Protein AF-A0A3L7A752-F1 (afdb_monomer_lite)

Secondary structure (DSSP, 8-state):
----------------------------------PPPPS-HHHHHHHHHHHHHTTTTS-HHHHHHHHHHHHHHHHHHHSTT--B-HHHHHHHHHHHHS-S-TT--HHHHHHHHHHHHHHHHHHHHHHHHHHHHSHHHHHHHHHHHHH--TTSPP-B-

Radius of gyration: 27.08 Å; chains: 1; bounding box: 74×34×74 Å

pLDDT: mean 82.81, std 18.35, range [45.91, 98.69]

Foldseek 3Di:
DDDDDDDDDDDDDDDDDDDDDDDDDPPPPPPPPPPLDPDCPPLVVLVVVLCVVCVPLDDPVLLVLLLLLLLLVLCPVQPPPKDFPCVVSVVSLVVSLPDPDPPDDPVRSVVSSVVSVVSSVSSNVSSNVVCVSPVVVSNVVVVVCVVPVDPHDDGID

Sequence (157 aa):
MTMLKPLRGALLALALSAAACAPALAQSAAPQSGAALPDDDRMDNAWNDLLESENGLLPGPQYTALNNLAYQAAIVRVCDGYTLDTETFGKGIAGVLTSPDKDFNEKQEKEFGAAVLVAFGARYGLFLAEGNGDKKDFCDAAAKFKATPGDVPLFLK

Structure (mmCIF, N/CA/C/O backbone):
data_AF-A0A3L7A752-F1
#
_entry.id   AF-A0A3L7A752-F1
#
loop_
_atom_site.group_PDB
_atom_site.id
_atom_site.type_symbol
_atom_site.label_atom_id
_atom_site.label_alt_id
_atom_site.label_comp_id
_atom_site.label_asym_id
_atom_site.label_entity_id
_atom_site.label_seq_id
_atom_site.pdbx_PDB_ins_code
_atom_site.Cartn_x
_atom_site.Cartn_y
_atom_site.Cartn_z
_atom_site.occupancy
_atom_site.B_iso_or_equiv
_atom_site.auth_seq_id
_atom_site.auth_comp_id
_atom_site.auth_asym_id
_atom_site.auth_atom_id
_atom_site.pdbx_PDB_model_num
ATOM 1 N N . MET A 1 1 ? -57.980 0.180 -22.536 1.00 50.03 1 MET A N 1
ATOM 2 C CA . MET A 1 1 ? -58.341 -0.426 -23.836 1.00 50.03 1 MET A CA 1
ATOM 3 C C . MET A 1 1 ? -58.635 0.680 -24.843 1.00 50.03 1 MET A C 1
ATOM 5 O O . MET A 1 1 ? -59.762 1.141 -24.845 1.00 50.03 1 MET A O 1
ATOM 9 N N . THR A 1 2 ? -57.671 1.070 -25.691 1.00 46.97 2 THR A N 1
ATOM 10 C CA . THR A 1 2 ? -57.959 1.606 -27.039 1.00 46.97 2 THR A CA 1
ATOM 11 C C . THR A 1 2 ? -56.726 1.476 -27.947 1.00 46.97 2 THR A C 1
ATOM 13 O O . THR A 1 2 ? -55.734 2.167 -27.775 1.00 46.97 2 THR A O 1
ATOM 16 N N . MET A 1 3 ? -56.823 0.495 -28.848 1.00 48.34 3 MET A N 1
ATOM 17 C CA . MET A 1 3 ? -56.294 0.353 -30.216 1.00 48.34 3 MET A CA 1
ATOM 18 C C . MET A 1 3 ? -54.887 0.851 -30.617 1.00 48.34 3 MET A C 1
ATOM 20 O O . MET A 1 3 ? -54.640 2.040 -30.785 1.00 48.34 3 MET A O 1
ATOM 24 N N . LEU A 1 4 ? -54.043 -0.122 -30.996 1.00 54.00 4 LEU A N 1
ATOM 25 C CA . LEU A 1 4 ? -53.018 0.012 -32.040 1.00 54.00 4 LEU A CA 1
ATOM 26 C C . LEU A 1 4 ? -53.663 0.190 -33.430 1.00 54.00 4 LEU A C 1
ATOM 28 O O . LEU A 1 4 ? -54.595 -0.544 -33.764 1.00 54.00 4 LEU A O 1
ATOM 32 N N . LYS A 1 5 ? -53.034 0.986 -34.309 1.00 55.34 5 LYS A N 1
ATOM 33 C CA . LYS A 1 5 ? -52.767 0.553 -35.695 1.00 55.34 5 LYS A CA 1
ATOM 34 C C . LYS A 1 5 ? -51.538 1.248 -36.321 1.00 55.34 5 LYS A C 1
ATOM 36 O O . LYS A 1 5 ? -51.179 2.339 -35.895 1.00 55.34 5 LYS A O 1
ATOM 41 N N . PRO A 1 6 ? -50.892 0.586 -37.304 1.00 55.12 6 PRO A N 1
ATOM 42 C CA . PRO A 1 6 ? -49.519 0.818 -37.739 1.00 55.12 6 PRO A CA 1
ATOM 43 C C . PRO A 1 6 ? -49.437 1.691 -38.999 1.00 55.12 6 PRO A C 1
ATOM 45 O O . PRO A 1 6 ? -50.344 1.651 -39.831 1.00 55.12 6 PRO A O 1
ATOM 48 N N . LEU A 1 7 ? -48.300 2.362 -39.216 1.00 56.06 7 LEU A N 1
ATOM 49 C CA . LEU A 1 7 ? -47.880 2.725 -40.570 1.00 56.06 7 LEU A CA 1
ATOM 50 C C . LEU A 1 7 ? -46.865 1.709 -41.090 1.00 56.06 7 LEU A C 1
ATOM 52 O O . LEU A 1 7 ? -45.733 1.596 -40.630 1.00 56.06 7 LEU A O 1
ATOM 56 N N . ARG A 1 8 ? -47.362 0.937 -42.053 1.00 51.81 8 ARG A N 1
ATOM 57 C CA . ARG A 1 8 ? -46.622 0.082 -42.967 1.00 51.81 8 ARG A CA 1
ATOM 58 C C . ARG A 1 8 ? -46.079 0.930 -44.114 1.00 51.81 8 ARG A C 1
ATOM 60 O O . ARG A 1 8 ? -46.820 1.735 -44.667 1.00 51.81 8 ARG A O 1
ATOM 67 N N . GLY A 1 9 ? -44.879 0.574 -44.557 1.00 45.91 9 GLY A N 1
ATOM 68 C CA . GLY A 1 9 ? -44.410 0.800 -45.921 1.00 45.91 9 GLY A CA 1
ATOM 69 C C . GLY A 1 9 ? -43.550 2.056 -46.093 1.00 45.91 9 GLY A C 1
ATOM 70 O O . GLY A 1 9 ? -43.849 3.093 -45.528 1.00 45.91 9 GLY A O 1
ATOM 71 N N . ALA A 1 10 ? -42.484 2.040 -46.882 1.00 53.50 10 ALA A N 1
ATOM 72 C CA . ALA A 1 10 ? -41.972 0.977 -47.728 1.00 53.50 10 ALA A CA 1
ATOM 73 C C . ALA A 1 10 ? -40.600 1.401 -48.294 1.00 53.50 10 ALA A C 1
ATOM 75 O O . ALA A 1 10 ? -40.346 2.590 -48.438 1.00 53.50 10 ALA A O 1
ATOM 76 N N . LEU A 1 11 ? -39.823 0.392 -48.707 1.00 47.28 11 LEU A N 1
ATOM 77 C CA . LEU A 1 11 ? -38.870 0.394 -49.832 1.00 47.28 11 LEU A CA 1
ATOM 78 C C . LEU A 1 11 ? -37.556 1.184 -49.634 1.00 47.28 11 LEU A C 1
ATOM 80 O O . LEU A 1 11 ? -37.528 2.402 -49.576 1.00 47.28 11 LEU A O 1
ATOM 84 N N . LEU A 1 12 ? -36.441 0.484 -49.405 1.00 49.72 12 LEU A N 1
ATOM 85 C CA . LEU A 1 12 ? -35.557 -0.098 -50.437 1.00 49.72 12 LEU A CA 1
ATOM 86 C C . LEU A 1 12 ? -34.783 0.960 -51.237 1.00 49.72 12 LEU A C 1
ATOM 88 O O . LEU A 1 12 ? -35.279 1.499 -52.219 1.00 49.72 12 LEU A O 1
ATOM 92 N N . ALA A 1 13 ? -33.507 1.115 -50.890 1.00 49.72 13 ALA A N 1
ATOM 93 C CA . ALA A 1 13 ? -32.463 1.392 -51.866 1.00 49.72 13 ALA A CA 1
ATOM 94 C C . ALA A 1 13 ? -31.199 0.624 -51.457 1.00 49.72 13 ALA A C 1
ATOM 96 O O . ALA A 1 13 ? -30.473 1.013 -50.544 1.00 49.72 13 ALA A O 1
ATOM 97 N N . LEU A 1 14 ? -30.984 -0.511 -52.128 1.00 52.72 14 LEU A N 1
ATOM 98 C CA . LEU A 1 14 ? -29.667 -1.116 -52.268 1.00 52.72 14 LEU A CA 1
ATOM 99 C C . LEU A 1 14 ? -28.751 -0.107 -52.970 1.00 52.72 14 LEU A C 1
ATOM 101 O O . LEU A 1 14 ? -29.081 0.359 -54.058 1.00 52.72 14 LEU A O 1
ATOM 105 N N . ALA A 1 15 ? -27.564 0.119 -52.421 1.00 54.69 15 ALA A N 1
ATOM 106 C CA . ALA A 1 15 ? -26.402 0.493 -53.215 1.00 54.69 15 ALA A CA 1
ATOM 107 C C . ALA A 1 15 ? -25.254 -0.443 -52.830 1.00 54.69 15 ALA A C 1
ATOM 109 O O . ALA A 1 15 ? -24.496 -0.204 -51.893 1.00 54.69 15 ALA A O 1
ATOM 110 N N . LEU A 1 16 ? -25.203 -1.568 -53.545 1.00 54.47 16 LEU A N 1
ATOM 111 C CA . LEU A 1 16 ? -24.019 -2.402 -53.687 1.00 54.47 16 LEU A CA 1
ATOM 112 C C . LEU A 1 16 ? -22.990 -1.584 -54.482 1.00 54.47 16 LEU A C 1
ATOM 114 O O . LEU A 1 16 ? -23.188 -1.359 -55.673 1.00 54.47 16 LEU A O 1
ATOM 118 N N . SER A 1 17 ? -21.893 -1.184 -53.846 1.00 58.09 17 SER A N 1
ATOM 119 C CA . SER A 1 17 ? -20.690 -0.742 -54.555 1.00 58.09 17 SER A CA 1
ATOM 120 C C . SER A 1 17 ? -19.577 -1.727 -54.242 1.00 58.09 17 SER A C 1
ATOM 122 O O . SER A 1 17 ? -18.862 -1.607 -53.250 1.00 58.09 17 SER A O 1
ATOM 124 N N . ALA A 1 18 ? -19.500 -2.755 -55.082 1.00 53.59 18 ALA A N 1
ATOM 125 C CA . ALA A 1 18 ? -18.374 -3.663 -55.154 1.00 53.59 18 ALA A CA 1
ATOM 126 C C . ALA A 1 18 ? -17.295 -3.094 -56.089 1.00 53.59 18 ALA A C 1
ATOM 128 O O . ALA A 1 18 ? -17.609 -2.446 -57.084 1.00 53.59 18 ALA A O 1
ATOM 129 N N . ALA A 1 19 ? -16.056 -3.481 -55.781 1.00 51.59 19 ALA A N 1
ATOM 130 C CA . ALA A 1 19 ? -14.852 -3.457 -56.611 1.00 51.59 19 ALA A CA 1
ATOM 131 C C . ALA A 1 19 ? -14.014 -2.165 -56.633 1.00 51.59 19 ALA A C 1
ATOM 133 O O . ALA A 1 19 ? -14.234 -1.262 -57.430 1.00 51.59 19 ALA A O 1
ATOM 134 N N . ALA A 1 20 ? -12.916 -2.199 -55.872 1.00 51.22 20 ALA A N 1
ATOM 135 C CA . ALA A 1 20 ? -11.584 -2.082 -56.468 1.00 51.22 20 ALA A CA 1
ATOM 136 C C . ALA A 1 20 ? -10.541 -2.748 -55.554 1.00 51.22 20 ALA A C 1
ATOM 138 O O . ALA A 1 20 ? -10.153 -2.212 -54.519 1.00 51.22 20 ALA A O 1
ATOM 139 N N . CYS A 1 21 ? -10.097 -3.944 -55.944 1.00 52.75 21 CYS A N 1
ATOM 140 C CA . CYS A 1 21 ? -8.856 -4.532 -55.458 1.00 52.75 21 CYS A CA 1
ATOM 141 C C . CYS A 1 21 ? -7.676 -3.678 -55.940 1.00 52.75 21 CYS A C 1
ATOM 143 O O . CYS A 1 21 ? -7.456 -3.568 -57.144 1.00 52.75 21 CYS A O 1
ATOM 145 N N . ALA A 1 22 ? -6.885 -3.150 -55.009 1.00 54.47 22 ALA A N 1
ATOM 146 C CA . ALA A 1 22 ? -5.514 -2.722 -55.257 1.00 54.47 22 ALA A CA 1
ATOM 147 C C . ALA A 1 22 ? -4.611 -3.334 -54.165 1.00 54.47 22 ALA A C 1
ATOM 149 O O . ALA A 1 22 ? -4.838 -3.068 -52.983 1.00 54.47 22 ALA A O 1
ATOM 150 N N . PRO A 1 23 ? -3.628 -4.183 -54.520 1.00 63.22 23 PRO A N 1
ATOM 151 C CA . PRO A 1 23 ? -2.671 -4.750 -53.581 1.00 63.22 23 PRO A CA 1
ATOM 152 C C . PRO A 1 23 ? -1.405 -3.884 -53.544 1.00 63.22 23 PRO A C 1
ATOM 154 O O . PRO A 1 23 ? -0.638 -3.886 -54.497 1.00 63.22 23 PRO A O 1
ATOM 157 N N . ALA A 1 24 ? -1.207 -3.127 -52.467 1.00 52.66 24 ALA A N 1
ATOM 158 C CA . ALA A 1 24 ? 0.056 -2.532 -51.996 1.00 52.66 24 ALA A CA 1
ATOM 159 C C . ALA A 1 24 ? -0.356 -1.510 -50.925 1.00 52.66 24 ALA A C 1
ATOM 161 O O . ALA A 1 24 ? -1.109 -0.593 -51.211 1.00 52.66 24 ALA A O 1
ATOM 162 N N . LEU A 1 25 ? 0.026 -1.615 -49.662 1.00 49.78 25 LEU A N 1
ATOM 163 C CA . LEU A 1 25 ? 1.359 -1.883 -49.161 1.00 49.78 25 LEU A CA 1
ATOM 164 C C . LEU A 1 25 ? 1.240 -2.805 -47.950 1.00 49.78 25 LEU A C 1
ATOM 166 O O . LEU A 1 25 ? 0.491 -2.523 -47.016 1.00 49.78 25 LEU A O 1
ATOM 170 N N . ALA A 1 26 ? 2.021 -3.882 -47.948 1.00 53.34 26 ALA A N 1
ATOM 171 C CA . ALA A 1 26 ? 2.422 -4.523 -46.712 1.00 53.34 26 ALA A CA 1
ATOM 172 C C . ALA A 1 26 ? 3.228 -3.488 -45.916 1.00 53.34 26 ALA A C 1
ATOM 174 O O . ALA A 1 26 ? 4.446 -3.390 -46.047 1.00 53.34 26 ALA A O 1
ATOM 175 N N . GLN A 1 27 ? 2.534 -2.668 -45.128 1.00 52.12 27 GLN A N 1
ATOM 176 C CA . GLN A 1 27 ? 3.131 -2.026 -43.974 1.00 52.12 27 GLN A CA 1
ATOM 177 C C . GLN A 1 27 ? 3.472 -3.169 -43.035 1.00 52.12 27 GLN A C 1
ATOM 179 O O . GLN A 1 27 ? 2.653 -3.641 -42.252 1.00 52.12 27 GLN A O 1
ATOM 184 N N . SER A 1 28 ? 4.695 -3.669 -43.193 1.00 49.66 28 SER A N 1
ATOM 185 C CA . SER A 1 28 ? 5.430 -4.289 -42.114 1.00 49.66 28 SER A CA 1
ATOM 186 C C . SER A 1 28 ? 5.276 -3.362 -40.915 1.00 49.66 28 SER A C 1
ATOM 188 O O . SER A 1 28 ? 5.954 -2.336 -40.827 1.00 49.66 28 SER A O 1
ATOM 190 N N . ALA A 1 29 ? 4.338 -3.692 -40.029 1.00 52.56 29 ALA A N 1
ATOM 191 C CA . ALA A 1 29 ? 4.382 -3.272 -38.648 1.00 52.56 29 ALA A CA 1
ATOM 192 C C . ALA A 1 29 ? 5.675 -3.878 -38.106 1.00 52.56 29 ALA A C 1
ATOM 194 O O . ALA A 1 29 ? 5.696 -4.989 -37.579 1.00 52.56 29 ALA A O 1
ATOM 195 N N . ALA A 1 30 ? 6.787 -3.189 -38.366 1.00 53.25 30 ALA A N 1
ATOM 196 C CA . ALA A 1 30 ? 8.005 -3.413 -37.632 1.00 53.25 30 ALA A CA 1
ATOM 197 C C . ALA A 1 30 ? 7.585 -3.339 -36.162 1.00 53.25 30 ALA A C 1
ATOM 199 O O . ALA A 1 30 ? 6.862 -2.397 -35.807 1.00 53.25 30 ALA A O 1
ATOM 200 N N . PRO A 1 31 ? 7.948 -4.324 -35.324 1.00 50.22 31 PRO A N 1
ATOM 201 C CA . PRO A 1 31 ? 7.781 -4.148 -33.898 1.00 50.22 31 PRO A CA 1
ATOM 202 C C . PRO A 1 31 ? 8.468 -2.824 -33.593 1.00 50.22 31 PRO A C 1
ATOM 204 O O . PRO A 1 31 ? 9.652 -2.662 -33.896 1.00 50.22 31 PRO A O 1
ATOM 207 N N . GLN A 1 32 ? 7.701 -1.842 -33.113 1.00 54.31 32 GLN A N 1
ATOM 208 C CA . GLN A 1 32 ? 8.290 -0.679 -32.484 1.00 54.31 32 GLN A CA 1
ATOM 209 C C . GLN A 1 32 ? 9.114 -1.282 -31.361 1.00 54.31 32 GLN A C 1
ATOM 211 O O . GLN A 1 32 ? 8.563 -1.743 -30.364 1.00 54.31 32 GLN A O 1
ATOM 216 N N . SER A 1 33 ? 10.418 -1.415 -31.603 1.00 47.16 33 SER A N 1
ATOM 217 C CA . SER A 1 33 ? 11.390 -1.714 -30.578 1.00 47.16 33 SER A CA 1
ATOM 218 C C . SER A 1 33 ? 11.086 -0.692 -29.507 1.00 47.16 33 SER A C 1
ATOM 220 O O . SER A 1 33 ? 11.274 0.502 -29.754 1.00 47.16 33 SER A O 1
ATOM 222 N N . GLY A 1 34 ? 10.486 -1.150 -28.407 1.00 46.44 34 GLY A N 1
ATOM 223 C CA . GLY A 1 34 ? 10.282 -0.341 -27.227 1.00 46.44 34 GLY A CA 1
ATOM 224 C C . GLY A 1 34 ? 11.663 0.147 -26.866 1.00 46.44 34 GLY A C 1
ATOM 225 O O . GLY A 1 34 ? 12.463 -0.614 -26.327 1.00 46.44 34 GLY A O 1
ATOM 226 N N . ALA A 1 35 ? 11.983 1.368 -27.296 1.00 52.00 35 ALA A N 1
ATOM 227 C CA . ALA A 1 35 ? 13.124 2.074 -26.780 1.00 52.00 35 ALA A CA 1
ATOM 228 C C . ALA A 1 35 ? 12.920 1.988 -25.276 1.00 52.00 35 ALA A C 1
ATOM 230 O O . ALA A 1 35 ? 11.856 2.388 -24.793 1.00 52.00 35 ALA A O 1
ATOM 231 N N . ALA A 1 36 ? 13.864 1.345 -24.585 1.00 51.31 36 ALA A N 1
ATOM 232 C CA . ALA A 1 36 ? 13.893 1.388 -23.139 1.00 51.31 36 ALA A CA 1
ATOM 233 C C . ALA A 1 36 ? 13.697 2.860 -22.787 1.00 51.31 36 ALA A C 1
ATOM 235 O O . ALA A 1 36 ? 14.449 3.714 -23.274 1.00 51.31 36 ALA A O 1
ATOM 236 N N . LEU A 1 37 ? 12.591 3.157 -22.099 1.00 55.06 37 LEU A N 1
ATOM 237 C CA . LEU A 1 37 ? 12.372 4.505 -21.613 1.00 55.06 37 LEU A CA 1
ATOM 238 C C . LEU A 1 37 ? 13.632 4.864 -20.811 1.00 55.06 37 LEU A C 1
ATOM 240 O O . LEU A 1 37 ? 14.183 3.977 -20.151 1.00 55.06 37 LEU A O 1
ATOM 244 N N . PRO A 1 38 ? 14.149 6.098 -20.945 1.00 54.50 38 PRO A N 1
ATOM 245 C CA . PRO A 1 38 ? 15.255 6.553 -20.116 1.00 54.50 38 PRO A CA 1
ATOM 246 C C . PRO A 1 38 ? 14.977 6.209 -18.650 1.00 54.50 38 PRO A C 1
ATOM 248 O O . PRO A 1 38 ? 13.811 6.212 -18.253 1.00 54.50 38 PRO A O 1
ATOM 251 N N . ASP A 1 39 ? 16.040 5.902 -17.905 1.00 58.22 39 ASP A N 1
ATOM 252 C CA . ASP A 1 39 ? 16.005 5.648 -16.461 1.00 58.22 39 ASP A CA 1
ATOM 253 C C . ASP A 1 39 ? 15.031 6.616 -15.756 1.00 58.22 39 ASP A C 1
ATOM 255 O O . ASP A 1 39 ? 14.996 7.811 -16.069 1.00 58.22 39 ASP A O 1
ATOM 259 N N . ASP A 1 40 ? 14.138 6.053 -14.943 1.00 60.12 40 ASP A N 1
ATOM 260 C CA . ASP A 1 40 ? 12.747 6.498 -14.800 1.00 60.12 40 ASP A CA 1
ATOM 261 C C . ASP A 1 40 ? 12.562 7.646 -13.792 1.00 60.12 40 ASP A C 1
ATOM 263 O O . ASP A 1 40 ? 11.922 7.493 -12.752 1.00 60.12 40 ASP A O 1
ATOM 267 N N . ASP A 1 41 ? 13.034 8.845 -14.152 1.00 72.69 41 ASP A N 1
ATOM 268 C CA . ASP A 1 41 ? 12.726 10.088 -13.426 1.00 72.69 41 ASP A CA 1
ATOM 269 C C . ASP A 1 41 ? 11.205 10.275 -13.228 1.00 72.69 41 ASP A C 1
ATOM 271 O O . ASP A 1 41 ? 10.773 11.019 -12.350 1.00 72.69 41 ASP A O 1
ATOM 275 N N . ARG A 1 42 ? 10.344 9.661 -14.056 1.00 85.25 42 ARG A N 1
ATOM 276 C CA . ARG A 1 42 ? 8.891 9.868 -13.962 1.00 85.25 42 ARG A CA 1
ATOM 277 C C . ARG A 1 42 ? 8.310 9.176 -12.742 1.00 85.25 42 ARG A C 1
ATOM 279 O O . ARG A 1 42 ? 7.404 9.747 -12.141 1.00 85.25 42 ARG A O 1
ATOM 286 N N . MET A 1 43 ? 8.792 7.985 -12.396 1.00 90.00 43 MET A N 1
ATOM 287 C CA . MET A 1 43 ? 8.337 7.292 -11.193 1.00 90.00 43 MET A CA 1
ATOM 288 C C . MET A 1 43 ? 8.791 8.007 -9.926 1.00 90.00 43 MET A C 1
ATOM 290 O O . MET A 1 43 ? 7.961 8.253 -9.049 1.00 90.00 43 MET A O 1
ATOM 294 N N . ASP A 1 44 ? 10.050 8.437 -9.869 1.00 89.56 44 ASP A N 1
ATOM 295 C CA . ASP A 1 44 ? 10.569 9.211 -8.738 1.00 89.56 44 ASP A CA 1
ATOM 296 C C . ASP A 1 44 ? 9.824 10.543 -8.577 1.00 89.56 44 ASP A C 1
ATOM 298 O O . ASP A 1 44 ? 9.387 10.894 -7.479 1.00 89.56 44 ASP A O 1
ATOM 302 N N . ASN A 1 45 ? 9.589 11.264 -9.678 1.00 92.50 45 ASN A N 1
ATOM 303 C CA . ASN A 1 45 ? 8.803 12.497 -9.653 1.00 92.50 45 ASN A CA 1
ATOM 304 C C . ASN A 1 45 ? 7.347 12.247 -9.237 1.00 92.50 45 ASN A C 1
ATOM 306 O O . ASN A 1 45 ? 6.805 13.027 -8.465 1.00 92.50 45 ASN A O 1
ATOM 310 N N . ALA A 1 46 ? 6.720 11.153 -9.680 1.00 93.81 46 ALA A N 1
ATOM 311 C CA . ALA A 1 46 ? 5.352 10.829 -9.281 1.00 93.81 46 ALA A CA 1
ATOM 312 C C . ALA A 1 46 ? 5.243 10.502 -7.781 1.00 93.81 46 ALA A C 1
ATOM 314 O O . ALA A 1 46 ? 4.254 10.869 -7.143 1.00 93.81 46 ALA A O 1
ATOM 315 N N . TRP A 1 47 ? 6.259 9.855 -7.201 1.00 93.50 47 TRP A N 1
ATOM 316 C CA . TRP A 1 47 ? 6.349 9.686 -5.751 1.00 93.50 47 TRP A CA 1
ATOM 317 C C . TRP A 1 47 ? 6.551 11.009 -5.024 1.00 93.50 47 TRP A C 1
ATOM 319 O O . TRP A 1 47 ? 5.878 11.243 -4.021 1.00 93.50 47 TRP A O 1
ATOM 329 N N . ASN A 1 48 ? 7.427 11.881 -5.526 1.00 92.44 48 ASN A N 1
ATOM 330 C CA . ASN A 1 48 ? 7.647 13.203 -4.942 1.00 92.44 48 ASN A CA 1
ATOM 331 C C . ASN A 1 48 ? 6.368 14.050 -4.972 1.00 92.44 48 ASN A C 1
ATOM 333 O O . ASN A 1 48 ? 5.964 14.566 -3.934 1.00 92.44 48 ASN A O 1
ATOM 337 N N . ASP A 1 49 ? 5.673 14.106 -6.110 1.00 91.94 49 ASP A N 1
ATOM 338 C CA . ASP A 1 49 ? 4.397 14.813 -6.252 1.00 91.94 49 ASP A CA 1
ATOM 339 C C . ASP A 1 49 ? 3.348 14.272 -5.267 1.00 91.94 49 ASP A C 1
ATOM 341 O O . ASP A 1 49 ? 2.621 15.041 -4.631 1.00 91.94 49 ASP A O 1
ATOM 345 N N . LEU A 1 50 ? 3.281 12.944 -5.095 1.00 91.56 50 LEU A N 1
ATOM 346 C CA . LEU A 1 50 ? 2.382 12.329 -4.123 1.00 91.56 50 LEU A CA 1
ATOM 347 C C . LEU A 1 50 ? 2.738 12.750 -2.691 1.00 91.56 50 LEU A C 1
ATOM 349 O O . LEU A 1 50 ? 1.862 13.211 -1.959 1.00 91.56 50 LEU A O 1
ATOM 353 N N . LEU A 1 51 ? 4.013 12.637 -2.311 1.00 89.12 51 LEU A N 1
ATOM 354 C CA . LEU A 1 51 ? 4.521 13.015 -0.990 1.00 89.12 51 LEU A CA 1
ATOM 355 C C . LEU A 1 51 ? 4.249 14.489 -0.666 1.00 89.12 51 LEU A C 1
ATOM 357 O O . LEU A 1 51 ? 3.826 14.810 0.446 1.00 89.12 51 LEU A O 1
ATOM 361 N N . GLU A 1 52 ? 4.459 15.381 -1.633 1.00 89.06 52 GLU A N 1
ATOM 362 C CA . GLU A 1 52 ? 4.190 16.810 -1.488 1.00 89.06 52 GLU A CA 1
ATOM 363 C C . GLU A 1 52 ? 2.691 17.095 -1.343 1.00 89.06 52 GLU A C 1
ATOM 365 O O . GLU A 1 52 ? 2.294 17.878 -0.476 1.00 89.06 52 GLU A O 1
ATOM 370 N N . SER A 1 53 ? 1.848 16.427 -2.139 1.00 84.69 53 SER A N 1
ATOM 371 C CA . SER A 1 53 ? 0.390 16.613 -2.109 1.00 84.69 53 SER A CA 1
ATOM 372 C C . SER A 1 53 ? -0.267 16.152 -0.803 1.00 84.69 53 SER A C 1
ATOM 374 O O . SER A 1 53 ? -1.345 16.626 -0.443 1.00 84.69 53 SER A O 1
ATOM 376 N N . GLU A 1 54 ? 0.390 15.252 -0.073 1.00 84.69 54 GLU A N 1
ATOM 377 C CA . GLU A 1 54 ? -0.115 14.649 1.161 1.00 84.69 54 GLU A CA 1
ATOM 378 C C . GLU A 1 54 ? 0.520 15.225 2.423 1.00 84.69 54 GLU A C 1
ATOM 380 O O . GLU A 1 54 ? 0.274 14.724 3.525 1.00 84.69 54 GLU A O 1
ATOM 385 N N . ASN A 1 55 ? 1.345 16.263 2.289 1.00 76.69 55 ASN A N 1
ATOM 386 C CA . ASN A 1 55 ? 2.060 16.832 3.417 1.00 76.69 55 ASN A CA 1
ATOM 387 C C . ASN A 1 55 ? 1.082 17.271 4.525 1.00 76.69 55 ASN A C 1
ATOM 389 O O . ASN A 1 55 ? 0.269 18.179 4.350 1.00 76.69 55 ASN A O 1
ATOM 393 N N . GLY A 1 56 ? 1.159 16.597 5.676 1.00 77.31 56 GLY A N 1
ATOM 394 C CA . GLY A 1 56 ? 0.285 16.825 6.828 1.00 77.31 56 GLY A CA 1
ATOM 395 C C . GLY A 1 56 ? -1.067 16.100 6.800 1.00 77.31 56 GLY A C 1
ATOM 396 O O . GLY A 1 56 ? -1.825 16.253 7.755 1.00 77.31 56 GLY A O 1
ATOM 397 N N . LEU A 1 57 ? -1.372 15.295 5.772 1.00 81.94 57 LEU A N 1
ATOM 398 C CA . LEU A 1 57 ? -2.618 14.520 5.706 1.00 81.94 57 LEU A CA 1
ATOM 399 C C . LEU A 1 57 ? -2.644 13.390 6.743 1.00 81.94 57 LEU A C 1
ATOM 401 O O . LEU A 1 57 ? -3.666 13.179 7.393 1.00 81.94 57 LEU A O 1
ATOM 405 N N . LEU A 1 58 ? -1.532 12.661 6.895 1.00 81.50 58 LEU A N 1
ATOM 406 C CA . LEU A 1 58 ? -1.424 11.529 7.815 1.00 81.50 58 LEU A CA 1
ATOM 407 C C . LEU A 1 58 ? -0.231 11.669 8.764 1.00 81.50 58 LEU A C 1
ATOM 409 O O . LEU A 1 58 ? 0.865 12.023 8.325 1.00 81.50 58 LEU A O 1
ATOM 413 N N . PRO A 1 59 ? -0.389 11.319 10.054 1.00 83.19 59 PRO A N 1
ATOM 414 C CA . PRO A 1 59 ? 0.748 11.145 10.943 1.00 83.19 59 PRO A CA 1
ATOM 415 C C . PRO A 1 59 ? 1.608 9.965 10.470 1.00 83.19 59 PRO A C 1
ATOM 417 O O . PRO A 1 59 ? 1.097 8.997 9.903 1.00 83.19 59 PRO A O 1
ATOM 420 N N . GLY A 1 60 ? 2.909 10.008 10.769 1.00 85.06 60 GLY A N 1
ATOM 421 C CA . GLY A 1 60 ? 3.893 9.018 10.302 1.00 85.06 60 GLY A CA 1
ATOM 422 C C . GLY A 1 60 ? 3.450 7.546 10.403 1.00 85.06 60 GLY A C 1
ATOM 423 O O . GLY A 1 60 ? 3.548 6.829 9.409 1.00 85.06 60 GLY A O 1
ATOM 424 N N . PRO A 1 61 ? 2.889 7.074 11.535 1.00 86.06 61 PRO A N 1
ATOM 425 C CA . PRO A 1 61 ? 2.409 5.695 11.642 1.00 86.06 61 PRO A CA 1
ATOM 426 C C . PRO A 1 61 ? 1.263 5.346 10.679 1.00 86.06 61 PRO A C 1
ATOM 428 O O . PRO A 1 61 ? 1.262 4.255 10.108 1.00 86.06 61 PRO A O 1
ATOM 431 N N . GLN A 1 62 ? 0.303 6.256 10.469 1.00 86.75 62 GLN A N 1
ATOM 432 C CA . GLN A 1 62 ? -0.798 6.041 9.520 1.00 86.75 62 GLN A CA 1
ATOM 433 C C . GLN A 1 62 ? -0.297 6.095 8.075 1.00 86.75 62 GLN A C 1
ATOM 435 O O . GLN A 1 62 ? -0.713 5.271 7.266 1.00 86.75 62 GLN A O 1
ATOM 440 N N . TYR A 1 63 ? 0.646 6.994 7.772 1.00 90.50 63 TYR A N 1
ATOM 441 C CA . TYR A 1 63 ? 1.314 7.056 6.471 1.00 90.50 63 TYR A CA 1
ATOM 442 C C . TYR A 1 63 ? 1.990 5.718 6.129 1.00 90.50 63 TYR A C 1
ATOM 444 O O . TYR A 1 63 ? 1.734 5.133 5.074 1.00 90.50 63 TYR A O 1
ATOM 452 N N . THR A 1 64 ? 2.802 5.185 7.048 1.00 91.50 64 THR A N 1
ATOM 453 C CA . THR A 1 64 ? 3.489 3.898 6.868 1.00 91.50 64 THR A CA 1
ATOM 454 C C . THR A 1 64 ? 2.495 2.750 6.706 1.00 91.50 64 THR A C 1
ATOM 456 O O . THR A 1 64 ? 2.657 1.912 5.819 1.00 91.50 64 THR A O 1
ATOM 459 N N . ALA A 1 65 ? 1.433 2.716 7.518 1.00 94.25 65 ALA A N 1
ATOM 460 C CA . ALA A 1 65 ? 0.386 1.705 7.397 1.00 94.25 65 ALA A CA 1
ATOM 461 C C . ALA A 1 65 ? -0.319 1.760 6.030 1.00 94.25 65 ALA A C 1
ATOM 463 O O . ALA A 1 65 ? -0.492 0.719 5.395 1.00 94.25 65 ALA A O 1
ATOM 464 N N . LEU A 1 66 ? -0.663 2.959 5.547 1.00 95.62 66 LEU A N 1
ATOM 465 C CA . LEU A 1 66 ? -1.303 3.159 4.245 1.00 95.62 66 LEU A CA 1
ATOM 466 C C . LEU A 1 66 ? -0.405 2.693 3.094 1.00 95.62 66 LEU A C 1
ATOM 468 O O . LEU A 1 66 ? -0.871 2.011 2.181 1.00 95.62 66 LEU A O 1
ATOM 472 N N . ASN A 1 67 ? 0.891 3.006 3.168 1.00 96.06 67 ASN A N 1
ATOM 473 C CA . ASN A 1 67 ? 1.878 2.569 2.188 1.00 96.06 67 ASN A CA 1
ATOM 474 C C . ASN A 1 67 ? 2.006 1.044 2.132 1.00 96.06 67 ASN A C 1
ATOM 476 O O . ASN A 1 67 ? 1.969 0.454 1.055 1.00 96.06 67 ASN A O 1
ATOM 480 N N . ASN A 1 68 ? 2.065 0.394 3.295 1.00 96.56 68 ASN A N 1
ATOM 481 C CA . ASN A 1 68 ? 2.171 -1.060 3.387 1.00 96.56 68 ASN A CA 1
ATOM 482 C C . ASN A 1 68 ? 0.906 -1.778 2.902 1.00 96.56 68 ASN A C 1
ATOM 484 O O . ASN A 1 68 ? 1.006 -2.835 2.278 1.00 96.56 68 ASN A O 1
ATOM 488 N N . LEU A 1 69 ? -0.277 -1.209 3.157 1.00 98.19 69 LEU A N 1
ATOM 489 C CA . LEU A 1 69 ? -1.539 -1.704 2.604 1.00 98.19 69 LEU A CA 1
ATOM 490 C C . LEU A 1 69 ? -1.533 -1.619 1.073 1.00 98.19 69 LEU A C 1
ATOM 492 O O . LEU A 1 69 ? -1.850 -2.601 0.404 1.00 98.19 69 LEU A O 1
ATOM 496 N N . ALA A 1 70 ? -1.143 -0.471 0.515 1.00 98.38 70 ALA A N 1
ATOM 497 C CA . ALA A 1 70 ? -1.096 -0.265 -0.930 1.00 98.38 70 ALA A CA 1
ATOM 498 C C . ALA A 1 70 ? -0.086 -1.198 -1.621 1.00 98.38 70 ALA A C 1
ATOM 500 O O . ALA A 1 70 ? -0.430 -1.833 -2.620 1.00 98.38 70 ALA A O 1
ATOM 501 N N . TYR A 1 71 ? 1.117 -1.348 -1.056 1.00 98.38 71 TYR A N 1
ATOM 502 C CA . TYR A 1 71 ? 2.148 -2.256 -1.565 1.00 98.38 71 TYR A CA 1
ATOM 503 C C . TYR A 1 71 ? 1.652 -3.704 -1.600 1.00 98.38 71 TYR A C 1
ATOM 505 O O . TYR A 1 71 ? 1.693 -4.361 -2.639 1.00 98.38 71 TYR A O 1
ATOM 513 N N . GLN A 1 72 ? 1.091 -4.196 -0.491 1.00 98.44 72 GLN A N 1
ATOM 514 C CA . GLN A 1 72 ? 0.597 -5.572 -0.413 1.00 98.44 72 GLN A CA 1
ATOM 515 C C . GLN A 1 72 ? -0.607 -5.828 -1.325 1.00 98.44 72 GLN A C 1
ATOM 517 O O . GLN A 1 72 ? -0.714 -6.909 -1.905 1.00 98.44 72 GLN A O 1
ATOM 522 N N . ALA A 1 73 ? -1.475 -4.834 -1.525 1.00 98.56 73 ALA A N 1
ATOM 523 C CA . ALA A 1 73 ? -2.534 -4.922 -2.525 1.00 98.56 73 ALA A CA 1
ATOM 524 C C . ALA A 1 73 ? -1.970 -5.027 -3.955 1.00 98.56 73 ALA A C 1
ATOM 526 O O . ALA A 1 73 ? -2.471 -5.823 -4.753 1.00 98.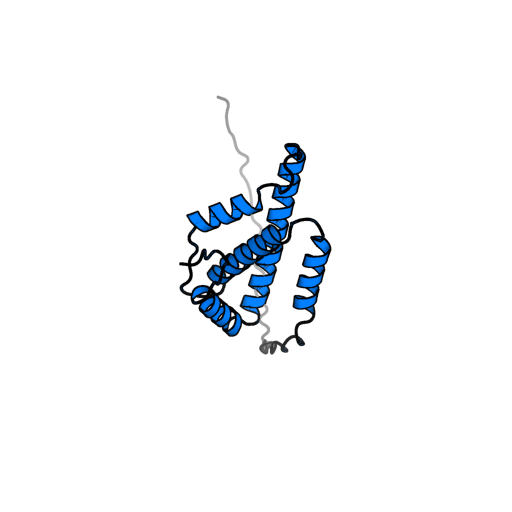56 73 ALA A O 1
ATOM 527 N N . ALA A 1 74 ? -0.915 -4.272 -4.281 1.00 98.69 74 ALA A N 1
ATOM 528 C CA . ALA A 1 74 ? -0.262 -4.326 -5.589 1.00 98.69 74 ALA A CA 1
ATOM 529 C C . ALA A 1 74 ? 0.448 -5.668 -5.838 1.00 98.69 74 ALA A C 1
ATOM 531 O O . ALA A 1 74 ? 0.334 -6.216 -6.937 1.00 98.69 74 ALA A O 1
ATO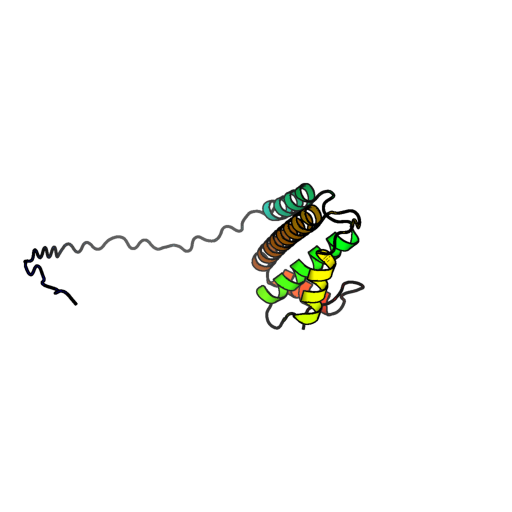M 532 N N . ILE A 1 75 ? 1.088 -6.256 -4.817 1.00 98.62 75 ILE A N 1
ATOM 533 C CA . ILE A 1 75 ? 1.717 -7.589 -4.897 1.00 98.62 75 ILE A CA 1
ATOM 534 C C . ILE A 1 75 ? 0.740 -8.631 -5.429 1.00 98.62 75 ILE A C 1
ATOM 536 O O . ILE A 1 75 ? 1.069 -9.343 -6.372 1.00 98.62 75 ILE A O 1
ATOM 540 N N . VAL A 1 76 ? -0.476 -8.691 -4.884 1.00 98.19 76 VAL A N 1
ATOM 541 C CA . VAL A 1 76 ? -1.487 -9.682 -5.295 1.00 98.19 76 VAL A CA 1
ATOM 542 C C . VAL A 1 76 ? -1.925 -9.503 -6.751 1.00 98.19 76 VAL A C 1
ATOM 544 O O . VAL A 1 76 ? -2.416 -10.443 -7.375 1.00 98.19 76 VAL A O 1
ATOM 547 N N . ARG A 1 77 ? -1.736 -8.312 -7.328 1.00 98.06 77 ARG A N 1
ATOM 548 C CA . ARG A 1 77 ? -2.072 -8.046 -8.728 1.00 98.06 77 ARG A CA 1
ATOM 549 C C . ARG A 1 77 ? -0.930 -8.344 -9.697 1.00 98.06 77 ARG A C 1
ATOM 551 O O . ARG A 1 77 ? -1.215 -8.700 -10.845 1.00 98.06 77 ARG A O 1
ATOM 558 N N . VAL A 1 78 ? 0.312 -8.147 -9.258 1.00 98.12 78 VAL A N 1
ATOM 559 C CA . VAL A 1 78 ? 1.528 -8.221 -10.083 1.00 98.12 78 VAL A CA 1
ATOM 560 C C . VAL A 1 78 ? 2.199 -9.595 -9.991 1.00 98.12 78 VAL A C 1
ATOM 562 O O . VAL A 1 78 ? 2.627 -10.140 -11.014 1.00 98.12 78 VAL A O 1
ATOM 565 N N . CYS A 1 79 ? 2.276 -10.158 -8.785 1.00 98.06 79 CYS A N 1
ATOM 566 C CA . CYS A 1 79 ? 3.025 -11.367 -8.464 1.00 98.06 79 CYS A CA 1
ATOM 567 C C . CYS A 1 79 ? 2.106 -12.577 -8.306 1.00 98.06 79 CYS A C 1
ATOM 569 O O . CYS A 1 79 ? 1.102 -12.536 -7.596 1.00 98.06 79 CYS A O 1
ATOM 571 N N . ASP A 1 80 ? 2.486 -13.686 -8.935 1.00 96.94 80 ASP A N 1
ATOM 572 C CA . ASP A 1 80 ? 1.707 -14.918 -8.886 1.00 96.94 80 ASP A CA 1
ATOM 573 C C . ASP A 1 80 ? 1.824 -15.606 -7.517 1.00 96.94 80 ASP A C 1
ATOM 575 O O . ASP A 1 80 ? 2.849 -15.524 -6.840 1.00 96.94 80 ASP A O 1
ATOM 579 N N . GLY A 1 81 ? 0.769 -16.320 -7.117 1.00 96.19 81 GLY A N 1
ATOM 580 C CA . GLY A 1 81 ? 0.767 -17.140 -5.900 1.00 96.19 81 GLY A CA 1
ATOM 581 C C . GLY A 1 81 ? 0.528 -16.382 -4.592 1.00 96.19 81 GLY A C 1
ATOM 582 O O . GLY A 1 81 ? 0.539 -17.012 -3.537 1.00 96.19 81 GLY A O 1
ATOM 583 N N . TYR A 1 82 ? 0.272 -15.074 -4.646 1.00 97.44 82 TYR A N 1
ATOM 584 C CA . TYR A 1 82 ? -0.133 -14.281 -3.487 1.00 97.44 82 TYR A CA 1
ATOM 585 C C . TYR A 1 82 ? -1.640 -14.054 -3.476 1.00 97.44 82 TYR A C 1
ATOM 587 O O . TYR A 1 82 ? -2.263 -13.818 -4.510 1.00 97.44 82 TYR A O 1
ATOM 595 N N . THR A 1 83 ? -2.226 -14.065 -2.283 1.00 97.75 83 THR A N 1
ATOM 596 C CA . THR A 1 83 ? -3.598 -13.592 -2.056 1.00 97.75 83 THR A CA 1
ATOM 597 C C . THR A 1 83 ? -3.637 -12.651 -0.858 1.00 97.75 83 THR A C 1
ATOM 599 O O . THR A 1 83 ? -2.712 -12.642 -0.051 1.00 97.75 83 THR A O 1
ATOM 602 N N . LEU A 1 84 ? -4.686 -11.833 -0.734 1.00 97.06 84 LEU A N 1
ATOM 603 C CA . LEU A 1 84 ? -4.906 -11.049 0.482 1.00 97.06 84 LEU A CA 1
ATOM 604 C C . LEU A 1 84 ? -5.704 -11.872 1.493 1.00 97.06 84 LEU A C 1
ATOM 606 O O . LEU A 1 84 ? -6.723 -12.481 1.160 1.00 97.06 84 LEU A O 1
ATOM 610 N N . ASP A 1 85 ? -5.306 -11.807 2.756 1.00 97.50 85 ASP A N 1
ATOM 611 C CA . ASP A 1 85 ? -6.228 -12.023 3.856 1.00 97.50 85 ASP A CA 1
ATOM 612 C C . ASP A 1 85 ? -7.206 -10.845 3.917 1.00 97.50 85 ASP A C 1
ATOM 614 O O . ASP A 1 85 ? -6.936 -9.803 4.509 1.00 97.50 85 ASP A O 1
ATOM 618 N N . THR A 1 86 ? -8.357 -11.007 3.266 1.00 95.56 86 THR A N 1
ATOM 619 C CA . THR A 1 86 ? -9.364 -9.950 3.136 1.00 95.56 86 THR A CA 1
ATOM 620 C C . THR A 1 86 ? -9.871 -9.432 4.480 1.00 95.56 86 THR A C 1
ATOM 622 O O . THR A 1 86 ? -10.254 -8.267 4.570 1.00 95.56 86 THR A O 1
ATOM 625 N N . GLU A 1 87 ? -9.878 -10.265 5.527 1.00 96.50 87 GLU A N 1
ATOM 626 C CA . GLU A 1 87 ? -10.346 -9.850 6.848 1.00 96.50 87 GLU A CA 1
ATOM 627 C C . GLU A 1 87 ? -9.327 -8.930 7.527 1.00 96.50 87 GLU A C 1
ATOM 629 O O . GLU A 1 87 ? -9.679 -7.838 7.982 1.00 96.50 87 GLU A O 1
ATOM 634 N N . THR A 1 88 ? -8.058 -9.343 7.585 1.00 95.81 88 THR A N 1
ATOM 635 C CA . THR A 1 88 ? -7.012 -8.534 8.227 1.00 95.81 88 THR A CA 1
ATOM 636 C C . THR A 1 88 ? -6.680 -7.298 7.399 1.00 95.81 88 THR A C 1
ATOM 638 O O . THR A 1 88 ? -6.500 -6.222 7.968 1.00 95.81 88 THR A O 1
ATOM 641 N N . PHE A 1 89 ? -6.705 -7.409 6.068 1.00 97.69 89 PHE A N 1
ATOM 642 C CA . PHE A 1 89 ? -6.564 -6.275 5.160 1.00 97.69 89 PHE A CA 1
ATOM 643 C C . PHE A 1 89 ? -7.685 -5.249 5.363 1.00 97.69 89 PHE A C 1
ATOM 645 O O . PHE A 1 89 ? -7.414 -4.061 5.533 1.00 97.69 89 PHE A O 1
ATOM 652 N N . GLY A 1 90 ? -8.946 -5.696 5.423 1.00 96.75 90 GLY A N 1
ATOM 653 C CA . GLY A 1 90 ? -10.093 -4.819 5.673 1.00 96.75 90 GLY A CA 1
ATOM 654 C C . GLY A 1 90 ? -10.008 -4.102 7.024 1.00 96.75 90 GLY A C 1
ATOM 655 O O . GLY A 1 90 ? -10.280 -2.904 7.104 1.00 96.75 90 GLY A O 1
ATOM 656 N N . LYS A 1 91 ? -9.553 -4.799 8.074 1.00 96.38 91 LYS A N 1
ATOM 657 C CA . LYS A 1 91 ? -9.263 -4.192 9.385 1.00 96.38 91 LYS A CA 1
ATOM 658 C C . LYS A 1 91 ? -8.142 -3.151 9.303 1.00 96.38 91 LYS A C 1
ATOM 660 O O . LYS A 1 91 ? -8.256 -2.100 9.926 1.00 96.38 91 LYS A O 1
ATOM 665 N N . GLY A 1 92 ? -7.098 -3.411 8.515 1.00 95.88 92 GLY A N 1
ATOM 666 C CA . GLY A 1 92 ? -6.025 -2.451 8.252 1.00 95.88 92 GLY A CA 1
ATOM 667 C C . GLY A 1 92 ? -6.532 -1.174 7.577 1.00 95.88 92 GLY A C 1
ATOM 668 O O . GLY A 1 92 ? -6.235 -0.080 8.053 1.00 95.88 92 GLY A O 1
ATOM 669 N N . ILE A 1 93 ? -7.365 -1.308 6.536 1.00 96.81 93 ILE A N 1
ATOM 670 C CA . ILE A 1 93 ? -8.012 -0.170 5.859 1.00 96.81 93 ILE A CA 1
ATOM 671 C C . ILE A 1 93 ? -8.890 0.623 6.836 1.00 96.81 93 ILE A C 1
ATOM 673 O O . ILE A 1 93 ? -8.771 1.841 6.920 1.00 96.81 93 ILE A O 1
ATOM 677 N N . ALA A 1 94 ? -9.731 -0.043 7.630 1.00 94.75 94 ALA A N 1
ATOM 678 C CA . ALA A 1 94 ? -10.548 0.641 8.635 1.00 94.75 94 ALA A CA 1
ATOM 679 C C . ALA A 1 94 ? -9.692 1.404 9.668 1.00 94.75 94 ALA A C 1
ATOM 681 O O . ALA A 1 94 ? -10.051 2.507 10.084 1.00 94.75 94 ALA A O 1
ATOM 682 N N . GLY A 1 95 ? -8.535 0.848 10.043 1.00 93.38 95 GLY A N 1
ATOM 683 C CA . GLY A 1 95 ? -7.589 1.484 10.957 1.00 93.38 95 GLY A CA 1
ATOM 684 C C . GLY A 1 95 ? -7.008 2.794 10.420 1.00 93.38 95 GLY A C 1
ATOM 685 O O . GLY A 1 95 ? -6.953 3.774 11.157 1.00 93.38 95 GLY A O 1
ATOM 686 N N . VAL A 1 96 ? -6.624 2.846 9.140 1.00 93.12 96 VAL A N 1
ATOM 687 C CA . VAL A 1 96 ? -6.082 4.078 8.525 1.00 93.12 96 VAL A CA 1
ATOM 688 C C . VAL A 1 96 ? -7.156 5.120 8.206 1.00 93.12 96 VAL A C 1
ATOM 690 O O . VAL A 1 96 ? -6.842 6.301 8.134 1.00 93.12 96 VAL A O 1
ATOM 693 N N . LEU A 1 97 ? -8.420 4.709 8.057 1.00 92.69 97 LEU A N 1
ATOM 694 C CA . LEU A 1 97 ? -9.555 5.626 7.886 1.00 92.69 97 LEU A CA 1
ATOM 695 C C . LEU A 1 97 ? -10.008 6.281 9.195 1.00 92.69 97 LEU A C 1
ATOM 697 O O . LEU A 1 97 ? -10.793 7.226 9.166 1.00 92.69 97 LEU A O 1
ATOM 701 N N . THR A 1 98 ? -9.536 5.791 10.340 1.00 90.31 98 THR A N 1
ATOM 702 C CA . THR A 1 98 ? -9.853 6.403 11.630 1.00 90.31 98 THR A CA 1
ATOM 703 C C . THR A 1 98 ? -9.097 7.723 11.759 1.00 90.31 98 THR A C 1
ATOM 705 O O . THR A 1 98 ? -7.862 7.736 11.740 1.00 90.31 98 THR A O 1
ATOM 708 N N . SER A 1 99 ? -9.842 8.824 11.902 1.00 82.19 99 SER A N 1
ATOM 709 C CA . SER A 1 99 ? -9.266 10.162 12.063 1.00 82.19 99 SER A CA 1
ATOM 710 C C . SER A 1 99 ? -8.236 10.181 13.201 1.00 82.19 99 SER A C 1
ATOM 712 O O . SER A 1 99 ? -8.517 9.665 14.289 1.00 82.19 99 SER A O 1
ATOM 714 N N . PRO A 1 100 ? -7.047 10.775 12.993 1.00 81.62 100 PRO A N 1
ATOM 715 C CA . PRO A 1 100 ? -6.090 10.988 14.072 1.00 81.62 100 PRO A CA 1
ATOM 716 C C . PRO A 1 100 ? -6.571 12.057 15.068 1.00 81.62 100 PRO A C 1
ATOM 718 O O . PRO A 1 100 ? -6.095 12.086 16.205 1.00 81.62 100 PRO A O 1
ATOM 721 N N . ASP A 1 101 ? -7.511 12.912 14.656 1.00 85.12 101 ASP A N 1
ATOM 722 C CA . ASP A 1 101 ? -8.109 13.969 15.466 1.00 85.12 101 ASP A CA 1
ATOM 723 C C . ASP A 1 101 ? -9.537 13.586 15.887 1.00 85.12 101 ASP A C 1
ATOM 725 O O . ASP A 1 101 ? -10.403 13.305 15.055 1.00 85.12 101 ASP A O 1
ATOM 729 N N . LYS A 1 102 ? -9.763 13.567 17.203 1.00 84.62 102 LYS A N 1
ATOM 730 C CA . LYS A 1 102 ? -11.024 13.158 17.839 1.00 84.62 102 LYS A CA 1
ATOM 731 C C . LYS A 1 102 ? -12.072 14.270 17.828 1.00 84.62 102 LYS A C 1
ATOM 733 O O . LYS A 1 102 ? -13.229 13.996 18.132 1.00 84.62 102 LYS A O 1
ATOM 738 N N . ASP A 1 103 ? -11.660 15.493 17.505 1.00 91.38 103 ASP A N 1
ATOM 739 C CA . ASP A 1 103 ? -12.519 16.673 17.490 1.00 91.38 103 ASP A CA 1
ATOM 740 C C . ASP A 1 103 ? -13.107 16.940 16.094 1.00 91.38 103 ASP A C 1
ATOM 742 O O . ASP A 1 103 ? -13.840 17.914 15.896 1.00 91.38 103 ASP A O 1
ATOM 746 N N . PHE A 1 104 ? -12.823 16.073 15.113 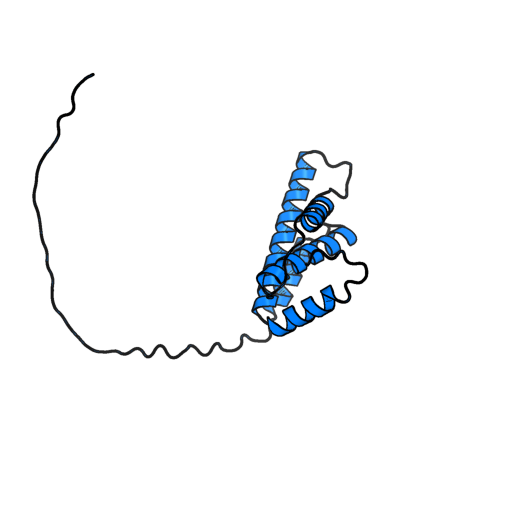1.00 92.25 104 PHE A N 1
ATOM 747 C CA . PHE A 1 104 ? -13.459 16.142 13.803 1.00 92.25 104 PHE A CA 1
ATOM 748 C C . PHE A 1 104 ? -14.971 15.954 13.932 1.00 92.25 104 PHE A C 1
ATOM 750 O O . PHE A 1 104 ? -15.466 15.019 14.555 1.00 92.25 104 PHE A O 1
ATOM 757 N N . ASN A 1 105 ? -15.727 16.843 13.292 1.00 93.81 105 ASN A N 1
ATOM 758 C CA . ASN A 1 105 ? -17.146 16.606 13.071 1.00 93.81 105 ASN A CA 1
ATOM 759 C C . ASN A 1 105 ? -17.359 15.586 11.938 1.00 93.81 105 ASN A C 1
ATOM 761 O O . ASN A 1 105 ? -16.462 15.316 11.142 1.00 93.81 105 ASN A O 1
ATOM 765 N N . GLU A 1 106 ? -18.587 15.083 11.801 1.00 93.19 106 GLU A N 1
ATOM 766 C CA . GLU A 1 106 ? -18.938 14.061 10.803 1.00 93.19 106 GLU A CA 1
ATOM 767 C C . GLU A 1 106 ? -18.532 14.440 9.362 1.00 93.19 106 GLU A C 1
ATOM 769 O O . GLU A 1 106 ? -18.144 13.582 8.566 1.00 93.19 106 GLU A O 1
ATOM 774 N N . LYS A 1 107 ? -18.608 15.728 8.993 1.00 94.19 107 LYS A N 1
ATOM 775 C CA . LYS A 1 107 ? -18.179 16.184 7.663 1.00 94.19 107 LYS A CA 1
ATOM 776 C C . LYS A 1 107 ? -16.662 16.064 7.510 1.00 94.19 107 LYS A C 1
ATOM 778 O O . LYS A 1 107 ? -16.207 15.575 6.481 1.00 94.19 107 LYS A O 1
ATOM 783 N N . GLN A 1 108 ? -15.900 16.481 8.517 1.00 93.69 108 GLN A N 1
ATOM 784 C CA . GLN A 1 108 ? -14.439 16.398 8.511 1.00 93.69 108 GLN A CA 1
ATOM 785 C C . GLN A 1 108 ? -13.953 14.946 8.506 1.00 93.69 108 GLN A C 1
ATOM 787 O O . GLN A 1 108 ? -13.036 14.625 7.759 1.00 93.69 108 GLN A O 1
ATOM 792 N N . GLU A 1 109 ? -14.603 14.050 9.252 1.00 92.75 109 GLU A N 1
ATOM 793 C CA . GLU A 1 109 ? -14.294 12.613 9.219 1.00 92.75 109 GLU A CA 1
ATOM 794 C C . GLU A 1 109 ? -14.495 12.019 7.819 1.00 92.75 109 GLU A C 1
ATOM 796 O O . GLU A 1 109 ? -13.654 11.263 7.331 1.00 92.75 109 GLU A O 1
ATOM 801 N N . LYS A 1 110 ? -15.582 12.395 7.131 1.00 93.38 110 LYS A N 1
ATOM 802 C CA . LYS A 1 110 ? -15.839 11.959 5.750 1.00 93.38 110 LYS A CA 1
ATOM 803 C C . LYS A 1 110 ? -14.812 12.513 4.767 1.00 93.38 110 LYS A C 1
ATOM 805 O O . LYS A 1 110 ? -14.364 11.780 3.890 1.00 93.38 110 LYS A O 1
ATOM 810 N N . GLU A 1 111 ? -14.448 13.787 4.899 1.00 93.25 111 GLU A N 1
ATOM 811 C CA . GLU A 1 111 ? -13.431 14.423 4.054 1.00 93.25 111 GLU A CA 1
ATOM 812 C C . GLU A 1 111 ? -12.053 13.789 4.265 1.00 93.25 111 GLU A C 1
ATOM 814 O O . GLU A 1 111 ? -11.373 13.474 3.289 1.00 93.25 111 GLU A O 1
ATOM 819 N N . PHE A 1 112 ? -11.684 13.509 5.517 1.00 92.94 112 PHE A N 1
ATOM 820 C CA . PHE A 1 112 ? -10.469 12.775 5.857 1.00 92.94 112 PHE A CA 1
ATOM 821 C C . PHE A 1 112 ? -10.474 11.368 5.261 1.00 92.94 112 PHE A C 1
ATOM 823 O O . PHE A 1 112 ? -9.542 11.000 4.551 1.00 92.94 112 PHE A O 1
ATOM 830 N N . GLY A 1 113 ? -11.543 10.597 5.475 1.00 93.81 113 GLY A N 1
ATOM 831 C CA . GLY A 1 113 ? -11.660 9.249 4.923 1.00 93.81 113 GLY A CA 1
ATOM 832 C C . GLY A 1 113 ? -11.564 9.236 3.394 1.00 93.81 1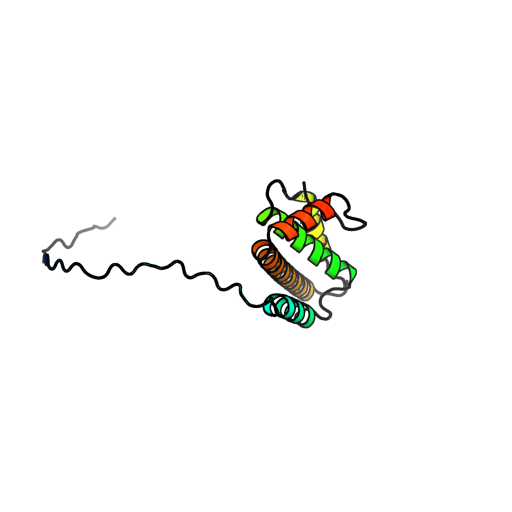13 GLY A C 1
ATOM 833 O O . GLY A 1 113 ? -10.870 8.395 2.826 1.00 93.81 113 GLY A O 1
ATOM 834 N N . ALA A 1 114 ? -12.196 10.199 2.716 1.00 94.94 114 ALA A N 1
ATOM 835 C CA . ALA A 1 114 ? -12.078 10.350 1.268 1.00 94.94 114 ALA A CA 1
ATOM 836 C C . ALA A 1 114 ? -10.636 10.658 0.838 1.00 94.94 114 ALA A C 1
ATOM 838 O O . ALA A 1 114 ? -10.132 10.021 -0.088 1.00 94.94 114 ALA A O 1
ATOM 839 N N . ALA A 1 115 ? -9.956 11.578 1.527 1.00 93.06 115 ALA A N 1
ATOM 840 C CA . ALA A 1 115 ? -8.561 11.903 1.251 1.00 93.06 115 ALA A CA 1
ATOM 841 C C . ALA A 1 115 ? -7.637 10.688 1.456 1.00 93.06 115 ALA A C 1
ATOM 843 O O . ALA A 1 115 ? -6.811 10.405 0.593 1.00 93.06 115 ALA A O 1
ATOM 844 N N . VAL A 1 116 ? -7.834 9.904 2.522 1.00 94.62 116 VAL A N 1
ATOM 845 C CA . VAL A 1 116 ? -7.084 8.660 2.773 1.00 94.62 116 VAL A CA 1
ATOM 846 C C . VAL A 1 116 ? -7.323 7.611 1.686 1.00 94.62 116 VAL A C 1
ATOM 848 O O . VAL A 1 116 ? -6.386 6.926 1.279 1.00 94.62 116 VAL A O 1
ATOM 851 N N . LEU A 1 117 ? -8.549 7.477 1.173 1.00 96.12 117 LEU A N 1
ATOM 852 C CA . LEU A 1 117 ? -8.837 6.547 0.074 1.00 96.12 117 LEU A CA 1
ATOM 853 C C . LEU A 1 117 ? -8.208 6.992 -1.252 1.00 96.12 117 LEU A C 1
ATOM 855 O O . LEU A 1 117 ? -7.724 6.146 -2.006 1.00 96.12 117 LEU A O 1
ATOM 859 N N . VAL A 1 118 ? -8.181 8.298 -1.535 1.00 95.56 118 VAL A N 1
ATOM 860 C CA . VAL A 1 118 ? -7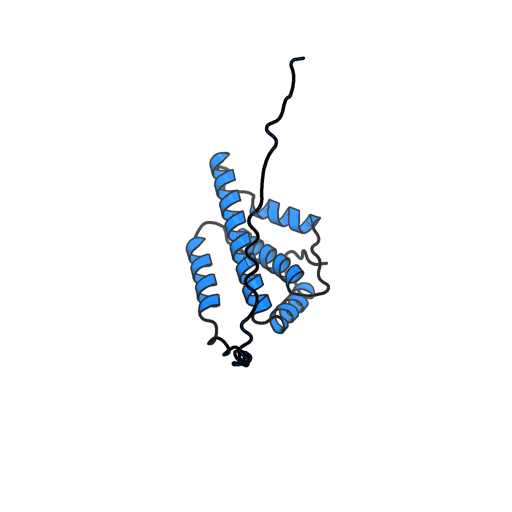.469 8.849 -2.701 1.00 95.56 118 VAL A CA 1
ATOM 861 C C . VAL A 1 118 ? -5.968 8.579 -2.576 1.00 95.56 118 VAL A C 1
ATOM 863 O O . VAL A 1 118 ? -5.367 8.038 -3.502 1.00 95.56 118 VAL A O 1
ATOM 866 N N . ALA A 1 119 ? -5.398 8.859 -1.405 1.00 94.94 119 ALA A N 1
ATOM 867 C CA . ALA A 1 119 ? -4.007 8.593 -1.054 1.00 94.94 119 ALA A CA 1
ATOM 868 C C . ALA A 1 119 ? -3.637 7.101 -1.187 1.00 94.94 119 ALA A C 1
ATOM 870 O O . ALA A 1 119 ? -2.589 6.746 -1.738 1.00 94.94 119 ALA A O 1
ATOM 871 N N . PHE A 1 120 ? -4.515 6.199 -0.736 1.00 97.25 120 PHE A N 1
ATOM 872 C CA . PHE A 1 120 ? -4.369 4.754 -0.932 1.00 97.25 120 PHE A CA 1
ATOM 873 C C . PHE A 1 120 ? -4.349 4.392 -2.420 1.00 97.25 120 PHE A C 1
ATOM 875 O O . PHE A 1 120 ? -3.463 3.664 -2.868 1.00 97.25 120 PHE A O 1
ATOM 882 N N . GLY A 1 121 ? -5.317 4.904 -3.187 1.00 97.50 121 GLY A N 1
ATOM 883 C CA . GLY A 1 121 ? -5.441 4.635 -4.617 1.00 97.50 121 GLY A CA 1
ATOM 884 C C . GLY A 1 121 ? -4.230 5.113 -5.417 1.00 97.50 121 GLY A C 1
ATOM 885 O O . GLY A 1 121 ? -3.754 4.382 -6.285 1.00 97.50 121 GLY A O 1
ATOM 886 N N . ALA A 1 122 ? -3.695 6.292 -5.089 1.00 96.94 122 ALA A N 1
ATOM 887 C CA . ALA A 1 122 ? -2.494 6.834 -5.714 1.00 96.94 122 ALA A CA 1
ATOM 888 C C . ALA A 1 122 ? -1.277 5.928 -5.475 1.00 96.94 122 ALA A C 1
ATOM 890 O O . ALA A 1 122 ? -0.651 5.487 -6.437 1.00 96.94 122 ALA A O 1
ATOM 891 N N . ARG A 1 123 ? -1.006 5.548 -4.218 1.00 97.50 123 ARG A N 1
ATOM 892 C CA . ARG A 1 123 ? 0.085 4.611 -3.886 1.00 97.50 123 ARG A CA 1
ATOM 893 C C . ARG A 1 123 ? -0.083 3.261 -4.558 1.00 97.50 123 ARG A C 1
ATOM 895 O O . ARG A 1 123 ? 0.875 2.715 -5.088 1.00 97.50 123 ARG A O 1
ATOM 902 N N . TYR A 1 124 ? -1.298 2.715 -4.540 1.00 98.44 124 TYR A N 1
ATOM 903 C CA . TYR A 1 124 ? -1.587 1.448 -5.204 1.00 98.44 124 TYR A CA 1
ATOM 904 C C . TYR A 1 124 ? -1.276 1.541 -6.703 1.00 98.44 124 TYR A C 1
ATOM 906 O O . TYR A 1 124 ? -0.634 0.648 -7.248 1.00 98.44 124 TYR A O 1
ATOM 914 N N . GLY A 1 125 ? -1.662 2.642 -7.354 1.00 97.69 125 GLY A N 1
ATOM 915 C CA . GLY A 1 125 ? -1.322 2.918 -8.749 1.00 97.69 125 GLY A CA 1
ATOM 916 C C . GLY A 1 125 ? 0.185 3.000 -9.003 1.00 97.69 125 GLY A C 1
ATOM 917 O O . GLY A 1 125 ? 0.659 2.392 -9.961 1.00 97.69 125 GLY A O 1
ATOM 918 N N . LEU A 1 126 ? 0.938 3.686 -8.138 1.00 97.56 126 LEU A N 1
ATOM 919 C CA . LEU A 1 126 ? 2.399 3.781 -8.245 1.00 97.56 126 LEU A CA 1
ATOM 920 C C . LEU A 1 126 ? 3.070 2.415 -8.066 1.00 97.56 126 LEU A C 1
ATOM 922 O O . LEU A 1 126 ? 3.864 2.024 -8.913 1.00 97.56 126 LEU A O 1
ATOM 926 N N . PHE A 1 127 ? 2.677 1.624 -7.065 1.00 98.19 127 PHE A N 1
ATOM 927 C CA . PHE A 1 127 ? 3.211 0.268 -6.897 1.00 98.19 127 PHE A CA 1
ATOM 928 C C . PHE A 1 127 ? 2.839 -0.673 -8.047 1.00 98.19 127 PHE A C 1
ATOM 930 O O . PHE A 1 127 ? 3.622 -1.551 -8.403 1.00 98.19 127 PHE A O 1
ATOM 937 N N . LEU A 1 128 ? 1.660 -0.511 -8.658 1.00 98.31 128 LEU A N 1
ATOM 938 C CA . LEU A 1 128 ? 1.345 -1.230 -9.892 1.00 98.31 128 LEU A CA 1
ATOM 939 C C . LEU A 1 128 ? 2.272 -0.805 -11.033 1.00 98.31 128 LEU A C 1
ATOM 941 O O . LEU A 1 128 ? 2.695 -1.667 -11.799 1.00 98.31 128 LEU A O 1
ATOM 945 N N . ALA A 1 129 ? 2.560 0.489 -11.175 1.00 96.50 129 ALA A N 1
ATOM 946 C CA . ALA A 1 129 ? 3.459 0.983 -12.210 1.00 96.50 129 ALA A CA 1
ATOM 947 C C . ALA A 1 129 ? 4.875 0.419 -12.019 1.00 96.50 129 ALA A C 1
ATOM 949 O O . ALA A 1 129 ? 5.391 -0.206 -12.942 1.00 96.50 129 ALA A O 1
ATOM 950 N N . GLU A 1 130 ? 5.435 0.512 -10.811 1.00 95.19 130 GLU A N 1
ATOM 951 C CA . GLU A 1 130 ? 6.729 -0.086 -10.455 1.00 95.19 130 GLU A CA 1
ATOM 952 C C . GLU A 1 130 ? 6.756 -1.590 -10.711 1.00 95.19 130 GLU A C 1
ATOM 954 O O . GLU A 1 130 ? 7.629 -2.101 -11.411 1.00 95.19 130 GLU A O 1
ATOM 959 N N . GLY A 1 131 ? 5.753 -2.309 -10.201 1.00 96.06 131 GLY A N 1
ATOM 960 C CA . GLY A 1 131 ? 5.673 -3.754 -10.346 1.00 96.06 131 GLY A CA 1
ATOM 961 C C . GLY A 1 131 ? 5.487 -4.219 -11.791 1.00 96.06 131 GLY A C 1
ATOM 962 O O . GLY A 1 131 ? 5.824 -5.354 -12.108 1.00 96.06 131 GLY A O 1
ATOM 963 N N . ASN A 1 132 ? 4.970 -3.381 -12.693 1.00 93.69 132 ASN A N 1
ATOM 964 C CA . ASN A 1 132 ? 4.940 -3.694 -14.126 1.00 93.69 132 ASN A CA 1
ATOM 965 C C . ASN A 1 132 ? 6.195 -3.206 -14.867 1.00 93.69 132 ASN A C 1
ATOM 967 O O . ASN A 1 132 ? 6.522 -3.784 -15.903 1.00 93.69 132 ASN A O 1
ATOM 971 N N . GLY A 1 133 ? 6.886 -2.185 -14.352 1.00 93.06 133 GLY A N 1
ATOM 972 C CA . GLY A 1 133 ? 8.162 -1.692 -14.873 1.00 93.06 133 GLY A CA 1
ATOM 973 C C . GLY A 1 133 ? 9.307 -2.677 -14.634 1.00 93.06 133 GLY A C 1
ATOM 974 O O . GLY A 1 133 ? 10.034 -3.002 -15.569 1.00 93.06 133 GLY A O 1
ATOM 975 N N . ASP A 1 134 ? 9.396 -3.232 -13.422 1.00 94.75 134 ASP A N 1
ATOM 976 C CA . ASP A 1 134 ? 10.338 -4.299 -13.065 1.00 94.75 134 ASP A CA 1
ATOM 977 C C . ASP A 1 134 ? 9.663 -5.389 -12.221 1.00 94.75 134 ASP A C 1
ATOM 979 O O . ASP A 1 134 ? 9.811 -5.498 -10.999 1.00 94.75 134 ASP A O 1
ATOM 983 N N . LYS A 1 135 ? 8.896 -6.244 -12.903 1.00 96.12 135 LYS A N 1
ATOM 984 C CA . LYS A 1 135 ? 8.141 -7.324 -12.255 1.00 96.12 135 LYS A CA 1
ATOM 985 C C . LYS A 1 135 ? 9.021 -8.285 -11.466 1.00 96.12 135 LYS A C 1
ATOM 987 O O . LYS A 1 135 ? 8.588 -8.790 -10.429 1.00 96.12 135 LYS A O 1
ATOM 992 N N . LYS A 1 136 ? 10.218 -8.600 -11.962 1.00 97.38 136 LYS A N 1
ATOM 993 C CA . LYS A 1 136 ? 11.061 -9.613 -11.327 1.00 97.38 136 LYS A CA 1
ATOM 994 C C . LYS A 1 136 ? 11.553 -9.097 -9.979 1.00 97.38 136 LYS A C 1
ATOM 996 O O . LYS A 1 136 ? 11.371 -9.780 -8.972 1.00 97.38 136 LYS A O 1
ATOM 1001 N N . ASP A 1 137 ? 12.121 -7.898 -9.955 1.00 96.62 137 ASP A N 1
ATOM 1002 C CA . ASP A 1 137 ? 12.700 -7.358 -8.731 1.00 96.62 137 ASP A CA 1
ATOM 1003 C C . ASP A 1 137 ? 11.614 -6.942 -7.732 1.00 96.62 137 ASP A C 1
ATOM 1005 O O . ASP A 1 137 ? 11.759 -7.198 -6.533 1.00 96.62 137 ASP A O 1
ATOM 1009 N N . PHE A 1 138 ? 10.464 -6.457 -8.214 1.00 97.62 138 PHE A N 1
ATOM 1010 C CA . PHE A 1 138 ? 9.286 -6.224 -7.379 1.00 97.62 138 PHE A CA 1
ATOM 1011 C C . PHE A 1 138 ? 8.794 -7.512 -6.696 1.00 97.62 138 PHE A C 1
ATOM 1013 O O . PHE A 1 138 ? 8.556 -7.532 -5.487 1.00 97.62 138 PHE A O 1
ATOM 1020 N N . CYS A 1 139 ? 8.683 -8.626 -7.428 1.00 98.12 139 CYS A N 1
ATOM 1021 C CA . CYS A 1 139 ? 8.235 -9.892 -6.842 1.00 98.12 139 CYS A CA 1
ATOM 1022 C C . CYS A 1 139 ? 9.287 -10.558 -5.941 1.00 98.12 139 CYS A C 1
ATOM 1024 O O . CYS A 1 139 ? 8.921 -11.207 -4.957 1.00 98.12 139 CYS A O 1
ATOM 1026 N N . ASP A 1 140 ? 10.579 -10.358 -6.205 1.00 97.94 140 ASP A N 1
ATOM 1027 C CA . ASP A 1 140 ? 11.645 -10.773 -5.289 1.00 97.94 140 ASP A CA 1
ATOM 1028 C C . ASP A 1 140 ? 11.602 -9.962 -3.984 1.00 97.94 140 ASP A C 1
ATOM 1030 O O . ASP A 1 140 ? 11.779 -10.519 -2.894 1.00 97.94 140 ASP A O 1
ATOM 1034 N N . ALA A 1 141 ? 11.328 -8.656 -4.065 1.00 96.81 141 ALA A N 1
ATOM 1035 C CA . ALA A 1 141 ? 11.103 -7.809 -2.897 1.00 96.81 141 ALA A CA 1
ATOM 1036 C C . ALA A 1 141 ? 9.850 -8.242 -2.120 1.00 96.81 141 ALA A C 1
ATOM 1038 O O . ALA A 1 141 ? 9.895 -8.323 -0.892 1.00 96.81 141 ALA A O 1
ATOM 1039 N N . ALA A 1 142 ? 8.765 -8.606 -2.809 1.00 97.25 142 ALA A N 1
ATOM 1040 C CA . ALA A 1 142 ? 7.553 -9.149 -2.198 1.00 97.25 142 ALA A CA 1
ATOM 1041 C C . ALA A 1 142 ? 7.819 -10.455 -1.431 1.00 97.25 142 ALA A C 1
ATOM 1043 O O . ALA A 1 142 ? 7.372 -10.613 -0.292 1.00 97.25 142 ALA A O 1
ATOM 1044 N N . ALA A 1 143 ? 8.598 -11.370 -2.017 1.00 97.25 143 ALA A N 1
ATOM 1045 C CA . ALA A 1 143 ? 8.977 -12.627 -1.373 1.00 97.25 143 ALA A CA 1
ATOM 1046 C C . ALA A 1 143 ? 9.823 -12.393 -0.114 1.00 97.25 143 ALA A C 1
ATOM 1048 O O . ALA A 1 143 ? 9.551 -12.981 0.936 1.00 97.25 143 ALA A O 1
ATOM 1049 N N . LYS A 1 144 ? 10.809 -11.489 -0.194 1.00 95.94 144 LYS A N 1
ATOM 1050 C CA . LYS A 1 144 ? 11.629 -11.082 0.959 1.00 95.94 144 LYS A CA 1
ATOM 1051 C C . LYS A 1 144 ? 10.780 -10.431 2.049 1.00 95.94 144 LYS A C 1
ATOM 1053 O O . LYS A 1 144 ? 10.931 -10.779 3.216 1.00 95.94 144 LYS A O 1
ATOM 1058 N N . PHE A 1 145 ? 9.866 -9.539 1.671 1.00 95.25 145 PHE A N 1
ATOM 1059 C CA . PHE A 1 145 ? 8.953 -8.875 2.596 1.00 95.25 145 PHE A CA 1
ATOM 1060 C C . PHE A 1 145 ? 8.054 -9.880 3.329 1.00 95.25 145 PHE A C 1
ATOM 1062 O O . PHE A 1 145 ? 7.964 -9.834 4.551 1.00 95.25 145 PHE A O 1
ATOM 1069 N N . LYS A 1 146 ? 7.446 -10.841 2.617 1.00 94.12 146 LYS A N 1
ATOM 1070 C CA . LYS A 1 146 ? 6.620 -11.890 3.240 1.00 94.12 146 LYS A CA 1
ATOM 1071 C C . LYS A 1 146 ? 7.426 -12.776 4.196 1.00 94.12 146 LYS A C 1
ATOM 1073 O O . LYS A 1 146 ? 6.897 -13.186 5.226 1.00 94.12 146 LYS A O 1
ATOM 1078 N N . ALA A 1 147 ? 8.680 -13.084 3.864 1.00 94.38 147 ALA A N 1
ATOM 1079 C CA . ALA A 1 147 ? 9.552 -13.897 4.712 1.00 94.38 147 ALA A CA 1
ATOM 1080 C C . ALA A 1 147 ? 10.009 -13.154 5.980 1.00 94.38 147 ALA A C 1
ATOM 1082 O O . ALA A 1 147 ? 10.133 -13.771 7.038 1.00 94.38 147 ALA A O 1
ATOM 1083 N N . THR A 1 148 ? 10.233 -11.841 5.876 1.00 91.88 148 THR A N 1
ATOM 1084 C CA . THR A 1 148 ? 10.795 -11.020 6.954 1.00 91.88 148 THR A CA 1
ATOM 1085 C C . THR A 1 148 ? 10.064 -9.674 7.059 1.00 91.88 148 THR A C 1
ATOM 1087 O O . THR A 1 148 ? 10.642 -8.634 6.741 1.00 91.88 148 THR A O 1
ATOM 1090 N N . PRO A 1 149 ? 8.800 -9.655 7.520 1.00 84.31 149 PRO A N 1
ATOM 1091 C CA . PRO A 1 149 ? 7.982 -8.438 7.526 1.00 84.31 149 PRO A CA 1
ATOM 1092 C C . PRO A 1 149 ? 8.414 -7.404 8.583 1.00 84.31 149 PRO A C 1
ATOM 1094 O O . PRO A 1 149 ? 7.977 -6.255 8.543 1.00 84.31 149 PRO A O 1
ATOM 1097 N N . GLY A 1 150 ? 9.275 -7.784 9.535 1.00 87.75 150 GLY A N 1
ATOM 1098 C CA . GLY A 1 150 ? 9.619 -6.940 10.682 1.00 87.75 150 GLY A CA 1
ATOM 1099 C C . GLY A 1 150 ? 8.385 -6.655 11.543 1.00 87.75 150 GLY A C 1
ATOM 1100 O O . GLY A 1 150 ? 7.586 -7.557 11.786 1.00 87.75 150 GLY A O 1
ATOM 1101 N N . ASP A 1 151 ? 8.215 -5.399 11.958 1.00 86.06 151 ASP A N 1
ATOM 1102 C CA . ASP A 1 151 ? 7.044 -4.936 12.723 1.00 86.06 151 ASP A CA 1
ATOM 1103 C C . ASP A 1 151 ? 5.863 -4.516 11.826 1.00 86.06 151 ASP A C 1
ATOM 1105 O O . ASP A 1 151 ? 4.853 -3.993 12.305 1.00 86.06 151 ASP A O 1
ATOM 1109 N N . VAL A 1 152 ? 5.975 -4.710 10.508 1.00 87.44 152 VAL A N 1
ATOM 1110 C CA . VAL A 1 152 ? 4.919 -4.353 9.563 1.00 87.44 152 VAL A CA 1
ATOM 1111 C C . VAL A 1 152 ? 3.841 -5.440 9.549 1.00 87.44 152 VAL A C 1
ATOM 1113 O O . VAL A 1 152 ? 4.157 -6.616 9.358 1.00 87.44 152 VAL A O 1
ATOM 1116 N N . PRO A 1 153 ? 2.551 -5.081 9.676 1.00 91.62 153 PRO A N 1
ATOM 1117 C CA . PRO A 1 153 ? 1.467 -6.039 9.506 1.00 91.62 153 PRO A CA 1
ATOM 1118 C C . PRO A 1 153 ? 1.505 -6.727 8.131 1.00 91.62 153 PRO A C 1
ATOM 1120 O O . PRO A 1 153 ? 1.536 -6.067 7.088 1.00 91.62 153 PRO A O 1
ATOM 1123 N N . LEU A 1 154 ? 1.464 -8.061 8.137 1.00 94.44 154 LEU A N 1
ATOM 1124 C CA . LEU A 1 154 ? 1.389 -8.887 6.934 1.00 94.44 154 LEU A CA 1
ATOM 1125 C C . LEU A 1 154 ? -0.070 -9.255 6.633 1.00 94.44 154 LEU A C 1
ATOM 1127 O O . LEU A 1 154 ? -0.757 -9.867 7.450 1.00 94.44 154 LEU A O 1
ATOM 1131 N N . PHE A 1 155 ? -0.518 -8.908 5.433 1.00 95.62 155 PHE A N 1
ATOM 1132 C CA . PHE A 1 155 ? -1.847 -9.192 4.891 1.00 95.62 155 PHE A CA 1
ATOM 1133 C C . PHE A 1 155 ? -1.806 -10.209 3.744 1.00 95.62 155 PHE A C 1
ATOM 1135 O O . PHE A 1 155 ? -2.852 -10.569 3.212 1.00 95.62 155 PHE A O 1
ATOM 1142 N N . LEU A 1 156 ? -0.617 -10.662 3.337 1.00 94.50 156 LEU A N 1
ATOM 1143 C CA . LEU A 1 156 ? -0.439 -11.645 2.270 1.00 94.50 156 LEU A CA 1
ATOM 1144 C C . LEU A 1 156 ? -0.617 -13.078 2.792 1.00 94.50 156 LEU A C 1
ATOM 1146 O O . LEU A 1 156 ? -0.060 -13.447 3.826 1.00 94.50 156 LEU A O 1
ATOM 1150 N N . LYS A 1 157 ? -1.322 -13.899 2.015 1.00 89.56 157 LYS A N 1
ATOM 1151 C CA . LYS A 1 157 ? -1.446 -15.356 2.150 1.0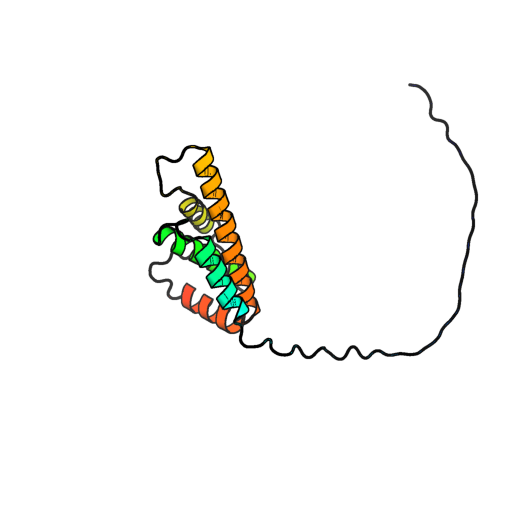0 89.56 157 LYS A CA 1
ATOM 1152 C C . LYS A 1 157 ? -0.658 -16.055 1.056 1.00 89.56 157 LYS A C 1
ATOM 1154 O O . LYS A 1 157 ? -0.644 -15.549 -0.089 1.00 89.56 157 LYS A O 1
#

Organism: NCBI:txid60216